Protein AF-A0A946RY57-F1 (afdb_monomer_lite)

Radius of gyration: 9.24 Å; chains: 1; bounding box: 24×19×23 Å

Foldseek 3Di:
DDDDWDLPAPPPCPVQVVPPVSQWDDDDRHIDGDPVD

Secondary structure (DSSP, 8-s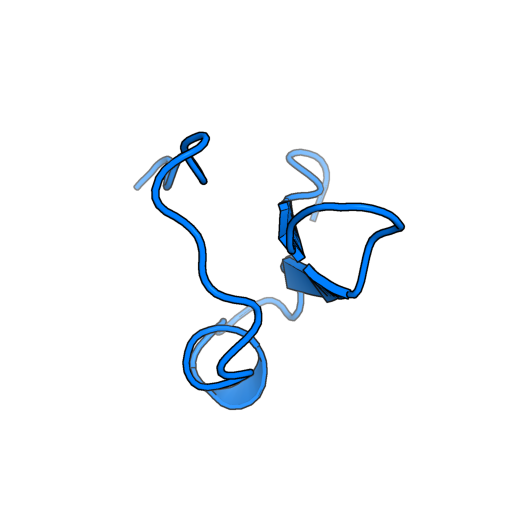tate):
------TT-----SSTTT-TT--EEE-SSSEEE-TT-

Sequence (37 aa):
MSLTITDECINCGACEPECPNDAITEGDEFYEIDPEL

Structure (mmCIF, N/CA/C/O backbone):
data_AF-A0A946RY57-F1
#
_entry.id   AF-A0A946RY57-F1
#
loop_
_atom_site.group_PDB
_atom_site.id
_atom_site.type_symbol
_atom_site.label_atom_id
_atom_site.label_alt_id
_atom_site.label_comp_id
_atom_site.label_asym_id
_atom_site.label_entity_id
_atom_site.label_seq_id
_atom_site.pdbx_PDB_ins_code
_atom_site.Cartn_x
_atom_site.Cartn_y
_atom_site.Cartn_z
_atom_site.occupancy
_atom_site.B_iso_or_equiv
_atom_site.auth_seq_id
_atom_site.auth_comp_id
_atom_site.auth_asym_id
_atom_site.auth_atom_id
_atom_site.pdbx_PDB_model_num
ATOM 1 N N . MET A 1 1 ? -7.837 3.556 12.610 1.00 59.69 1 MET A N 1
ATOM 2 C CA . MET A 1 1 ? -6.642 4.398 12.386 1.00 59.69 1 MET A CA 1
ATOM 3 C C . MET A 1 1 ? -6.767 4.942 10.980 1.00 59.69 1 MET A C 1
ATOM 5 O O . MET A 1 1 ? -7.094 4.142 10.120 1.00 59.69 1 MET A O 1
ATOM 9 N N . SER A 1 2 ? -6.572 6.240 10.740 1.00 63.78 2 SER A N 1
ATOM 10 C CA . SER A 1 2 ? -6.357 6.718 9.369 1.00 63.78 2 SER A CA 1
ATOM 11 C C . SER A 1 2 ? -4.853 6.747 9.132 1.00 63.78 2 SER A C 1
ATOM 13 O O . SER A 1 2 ? -4.133 7.454 9.839 1.00 63.78 2 SER A O 1
ATOM 15 N N . LEU A 1 3 ? -4.379 5.928 8.203 1.00 81.81 3 LEU A N 1
ATOM 16 C CA . LEU A 1 3 ? -3.023 6.025 7.678 1.00 81.81 3 LEU A CA 1
ATOM 17 C C . LEU A 1 3 ? -3.019 7.101 6.586 1.00 81.81 3 LEU A C 1
ATOM 19 O O . LEU A 1 3 ? -4.045 7.369 5.963 1.00 81.81 3 LEU A O 1
ATOM 23 N N . THR A 1 4 ? -1.886 7.760 6.389 1.00 90.31 4 THR A N 1
ATOM 24 C CA . THR A 1 4 ? -1.702 8.737 5.312 1.00 90.31 4 THR A CA 1
ATOM 25 C C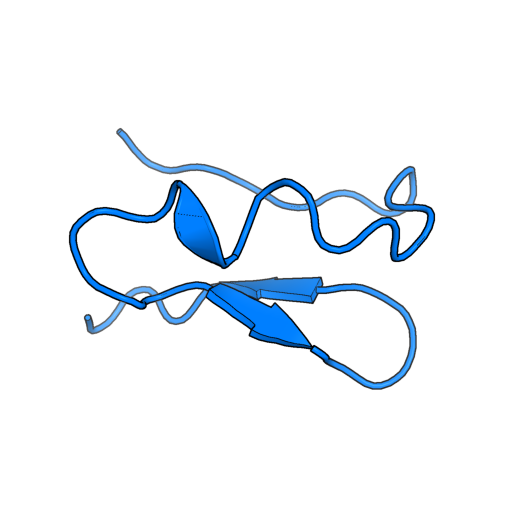 . THR A 1 4 ? -0.360 8.453 4.670 1.00 90.31 4 THR A C 1
ATOM 27 O O . THR A 1 4 ? 0.647 8.377 5.373 1.00 90.31 4 THR A O 1
ATOM 30 N N . ILE A 1 5 ? -0.361 8.262 3.355 1.00 93.81 5 ILE A N 1
ATOM 31 C CA . ILE A 1 5 ? 0.862 8.112 2.571 1.00 93.81 5 ILE A CA 1
ATOM 32 C C . ILE A 1 5 ? 1.325 9.517 2.198 1.00 93.81 5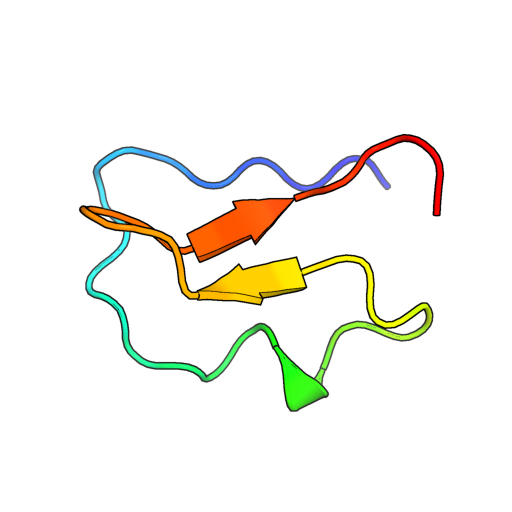 ILE A C 1
ATOM 34 O O . ILE A 1 5 ? 0.530 10.333 1.733 1.00 93.81 5 ILE A O 1
ATOM 38 N N . THR A 1 6 ? 2.584 9.822 2.496 1.00 93.31 6 THR A N 1
ATOM 39 C CA . THR A 1 6 ? 3.209 11.117 2.208 1.00 93.31 6 THR A CA 1
ATOM 40 C C . THR A 1 6 ? 4.090 11.016 0.968 1.00 93.31 6 THR A C 1
ATOM 42 O O . THR A 1 6 ? 4.382 9.924 0.479 1.00 93.31 6 THR A O 1
ATOM 45 N N . ASP A 1 7 ? 4.578 12.162 0.506 1.00 93.44 7 ASP A N 1
ATOM 46 C CA . ASP A 1 7 ? 5.570 12.283 -0.566 1.00 93.44 7 ASP A CA 1
ATOM 47 C C . ASP A 1 7 ? 6.946 11.667 -0.229 1.00 93.44 7 ASP A C 1
ATOM 49 O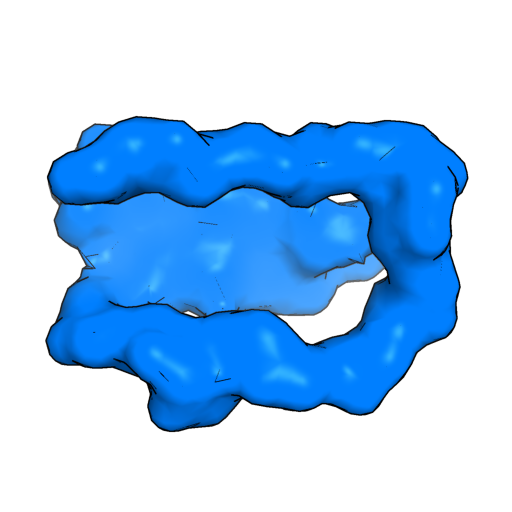 O . ASP A 1 7 ? 7.824 11.590 -1.085 1.00 93.44 7 ASP A O 1
ATOM 53 N N . GLU A 1 8 ? 7.136 11.170 0.999 1.00 94.75 8 GLU A N 1
ATOM 54 C CA . GLU A 1 8 ? 8.314 10.387 1.396 1.00 94.75 8 GLU A CA 1
ATOM 55 C C . GLU A 1 8 ? 8.202 8.901 1.005 1.00 94.75 8 GLU A C 1
ATOM 57 O O . GLU A 1 8 ? 9.124 8.118 1.252 1.00 94.75 8 GLU A O 1
ATOM 62 N N . CYS A 1 9 ? 7.077 8.481 0.421 1.00 95.62 9 CYS A N 1
ATOM 63 C CA . CYS A 1 9 ? 6.896 7.119 -0.055 1.00 95.62 9 CYS A CA 1
ATOM 64 C C . CYS A 1 9 ? 7.889 6.799 -1.184 1.00 95.62 9 CYS A C 1
ATOM 66 O O . CYS A 1 9 ? 8.020 7.525 -2.163 1.00 95.62 9 CYS A O 1
ATOM 68 N N . ILE A 1 10 ? 8.597 5.677 -1.041 1.00 95.12 10 ILE A N 1
ATOM 69 C CA . ILE A 1 10 ? 9.618 5.212 -1.996 1.00 95.12 10 ILE A CA 1
ATOM 70 C C . ILE A 1 10 ? 9.153 4.007 -2.825 1.00 95.12 10 ILE A C 1
ATOM 72 O O . ILE A 1 10 ? 9.982 3.277 -3.364 1.00 95.12 10 ILE A O 1
ATOM 76 N N . ASN A 1 11 ? 7.845 3.741 -2.851 1.00 94.88 11 ASN A N 1
ATOM 77 C CA . ASN A 1 11 ? 7.230 2.583 -3.507 1.00 94.88 11 ASN A CA 1
ATOM 78 C C . ASN A 1 11 ? 7.873 1.231 -3.147 1.00 94.88 11 ASN A C 1
ATOM 80 O O . ASN A 1 11 ? 8.153 0.402 -4.007 1.00 94.88 11 ASN A O 1
ATOM 84 N N . CYS A 1 12 ? 8.119 0.988 -1.855 1.00 95.38 12 CYS A N 1
ATOM 85 C CA . CYS A 1 12 ? 8.743 -0.261 -1.403 1.00 95.38 12 CYS A CA 1
ATOM 86 C C . CYS A 1 12 ? 7.788 -1.467 -1.336 1.00 95.38 12 CYS A C 1
ATOM 88 O O . CYS A 1 12 ? 8.266 -2.586 -1.160 1.00 95.38 12 CYS A O 1
ATOM 90 N N . GLY A 1 13 ? 6.469 -1.253 -1.405 1.00 93.44 13 GLY A N 1
ATOM 91 C CA . GLY A 1 13 ? 5.453 -2.316 -1.364 1.00 93.44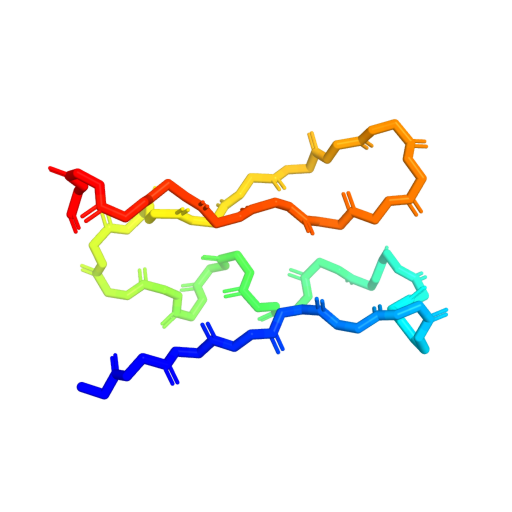 13 GLY A CA 1
ATOM 92 C C . GLY A 1 13 ? 5.290 -3.034 -0.023 1.00 93.44 13 GLY A C 1
ATOM 93 O O . GLY A 1 13 ? 4.575 -4.022 0.064 1.00 93.44 13 GLY A O 1
ATOM 94 N N . ALA A 1 14 ? 5.929 -2.558 1.049 1.00 94.12 14 ALA A N 1
ATOM 95 C CA . ALA A 1 14 ? 5.823 -3.201 2.361 1.00 94.12 14 ALA A CA 1
ATOM 96 C C . ALA A 1 14 ? 4.457 -2.983 3.037 1.00 94.12 14 ALA A C 1
ATOM 98 O O . ALA A 1 14 ? 4.059 -3.781 3.879 1.00 94.12 14 ALA A O 1
ATOM 99 N N . CYS A 1 15 ? 3.759 -1.894 2.708 1.00 93.75 15 CYS A N 1
ATOM 100 C CA . CYS A 1 15 ? 2.489 -1.527 3.333 1.00 93.75 15 CYS A CA 1
ATOM 101 C C . CYS A 1 15 ? 1.274 -2.262 2.751 1.00 93.75 15 CYS A C 1
ATOM 103 O O . CYS A 1 15 ? 0.329 -2.508 3.494 1.00 93.75 15 CYS A O 1
ATOM 105 N N . GLU A 1 16 ? 1.298 -2.614 1.464 1.00 94.19 16 GLU A N 1
ATOM 106 C CA . GLU A 1 16 ? 0.197 -3.295 0.769 1.00 94.19 16 GLU A CA 1
ATOM 107 C C . GLU A 1 16 ? -0.205 -4.626 1.440 1.00 94.19 16 GLU A C 1
ATOM 109 O O . GLU A 1 16 ? -1.350 -4.724 1.876 1.00 94.19 16 GLU A O 1
ATOM 114 N N . PRO A 1 17 ? 0.695 -5.613 1.650 1.00 95.06 17 PRO A N 1
ATOM 115 C CA . PRO A 1 17 ? 0.315 -6.903 2.242 1.00 95.06 17 PRO A CA 1
ATOM 116 C C . PRO A 1 17 ? -0.007 -6.833 3.742 1.00 95.06 17 PRO A C 1
ATOM 118 O O . PRO A 1 17 ? -0.579 -7.770 4.296 1.00 95.06 17 PRO A O 1
ATOM 121 N N . GLU A 1 18 ? 0.382 -5.750 4.416 1.00 93.12 18 GLU A N 1
ATOM 122 C CA . GLU A 1 18 ? 0.096 -5.526 5.837 1.00 93.12 18 GLU A CA 1
ATOM 123 C C . GLU A 1 18 ? -1.267 -4.849 6.049 1.00 93.12 18 GLU A C 1
ATOM 125 O O . GLU A 1 18 ? -1.748 -4.755 7.183 1.00 93.12 18 GLU A O 1
ATOM 130 N N . CYS A 1 19 ? -1.898 -4.357 4.976 1.00 92.31 19 CYS A N 1
ATOM 131 C CA . CYS A 1 19 ? -3.198 -3.714 5.045 1.00 92.31 19 CYS A CA 1
ATOM 132 C C . CYS A 1 19 ? -4.295 -4.762 5.318 1.00 92.31 19 CYS A C 1
ATOM 134 O O . CYS A 1 19 ? -4.557 -5.611 4.472 1.00 92.31 19 CYS A O 1
ATOM 136 N N . PRO A 1 20 ? -4.987 -4.726 6.472 1.00 92.44 20 PRO A N 1
ATOM 137 C CA . PRO A 1 20 ? -5.928 -5.783 6.857 1.00 92.44 20 PRO A CA 1
ATOM 138 C C . PRO A 1 20 ? -7.236 -5.786 6.051 1.00 92.44 20 PRO A C 1
ATOM 140 O O . PRO A 1 20 ? -8.005 -6.742 6.144 1.00 92.44 20 PRO A O 1
ATOM 143 N N . ASN A 1 21 ? -7.522 -4.699 5.340 1.00 92.75 21 ASN A N 1
ATOM 144 C CA . ASN A 1 21 ? -8.714 -4.493 4.524 1.00 92.75 21 ASN A CA 1
ATOM 145 C C . ASN A 1 21 ? -8.376 -4.228 3.049 1.00 92.75 21 ASN A C 1
ATOM 147 O O . ASN A 1 21 ? -9.247 -3.773 2.317 1.00 92.75 21 ASN A O 1
ATOM 151 N N . ASP A 1 22 ? -7.134 -4.499 2.627 1.00 92.62 22 ASP A N 1
ATOM 152 C CA . ASP A 1 22 ? -6.680 -4.351 1.236 1.00 92.62 22 ASP A CA 1
ATOM 153 C C . ASP A 1 22 ? -6.974 -2.957 0.631 1.00 92.62 22 ASP A C 1
ATOM 155 O O . ASP A 1 22 ? -7.219 -2.809 -0.563 1.00 92.62 22 ASP A O 1
ATOM 159 N N . ALA A 1 23 ? -6.953 -1.913 1.467 1.00 94.44 23 ALA A N 1
ATOM 160 C CA . ALA A 1 23 ? -7.268 -0.537 1.080 1.00 94.44 23 ALA A CA 1
ATOM 161 C C . ALA A 1 23 ? -6.084 0.216 0.443 1.00 94.44 23 ALA A C 1
ATOM 163 O O . ALA A 1 23 ? -6.225 1.380 0.074 1.00 94.44 23 ALA A O 1
ATOM 164 N N . ILE A 1 24 ? -4.902 -0.400 0.365 1.00 94.81 24 ILE A N 1
ATOM 165 C CA . ILE A 1 24 ? -3.670 0.223 -0.133 1.00 94.81 24 ILE A CA 1
ATOM 166 C C . ILE A 1 24 ? -3.314 -0.385 -1.488 1.00 94.81 24 ILE A C 1
ATOM 168 O O . ILE A 1 24 ? -3.236 -1.603 -1.600 1.00 94.81 24 ILE A O 1
ATOM 172 N N . THR A 1 25 ? -3.048 0.453 -2.492 1.00 95.12 25 THR A N 1
ATOM 173 C CA . THR A 1 25 ? -2.688 0.014 -3.854 1.00 95.12 25 THR A CA 1
ATOM 174 C C . THR A 1 25 ? -1.524 0.824 -4.429 1.00 95.12 25 THR A C 1
ATOM 176 O O . THR A 1 25 ? -1.237 1.928 -3.963 1.00 95.12 25 THR A O 1
ATOM 179 N N . GLU A 1 26 ? -0.810 0.265 -5.409 1.00 95.44 26 GLU A N 1
ATOM 180 C CA . GLU A 1 26 ? 0.280 0.955 -6.114 1.00 95.44 26 GLU A CA 1
ATOM 181 C C . GLU A 1 26 ? -0.285 2.022 -7.073 1.00 95.44 26 GLU A C 1
ATOM 183 O O . GLU A 1 26 ? -1.049 1.697 -7.984 1.00 95.44 26 GLU A O 1
ATOM 188 N N . GLY A 1 27 ? 0.081 3.289 -6.853 1.00 91.56 27 GLY A N 1
ATOM 189 C CA . GLY A 1 27 ? -0.250 4.419 -7.729 1.00 91.56 27 GLY A CA 1
ATOM 190 C C . GLY A 1 27 ? 0.909 4.818 -8.650 1.00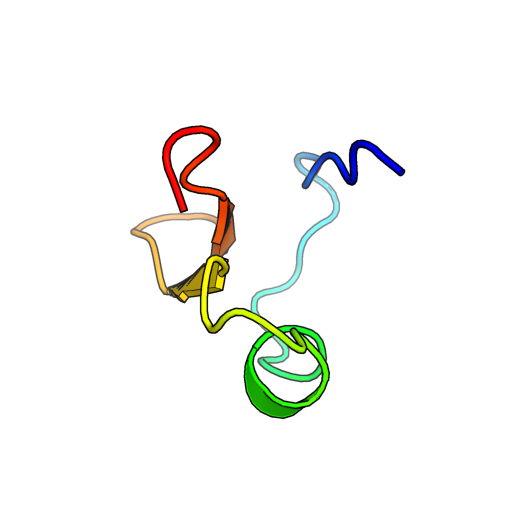 91.56 27 GLY A C 1
ATOM 191 O O . GLY A 1 27 ? 1.932 4.139 -8.724 1.00 91.56 27 GLY A O 1
ATOM 192 N N . ASP A 1 28 ? 0.761 5.946 -9.352 1.00 91.19 28 ASP A N 1
ATOM 193 C CA . ASP A 1 28 ? 1.747 6.404 -10.347 1.00 91.19 28 ASP A CA 1
ATOM 194 C C . ASP A 1 28 ? 3.064 6.903 -9.719 1.00 91.19 28 ASP A C 1
ATOM 196 O O . ASP A 1 28 ? 4.153 6.615 -10.221 1.00 91.19 28 ASP A O 1
ATOM 200 N N . GLU A 1 29 ? 2.977 7.673 -8.629 1.00 91.38 29 GLU A N 1
ATOM 201 C CA . GLU A 1 29 ? 4.145 8.239 -7.931 1.00 91.38 29 GLU A CA 1
ATOM 202 C C . GLU A 1 29 ? 4.325 7.653 -6.531 1.00 91.38 29 GLU A C 1
ATOM 204 O O . GLU A 1 29 ? 5.454 7.396 -6.114 1.00 91.38 29 GLU A O 1
ATOM 209 N N . PHE A 1 30 ? 3.223 7.394 -5.829 1.00 95.00 30 PHE A N 1
ATOM 210 C CA . PHE A 1 30 ? 3.196 6.842 -4.481 1.00 95.00 30 PHE A CA 1
ATOM 211 C C . PHE A 1 30 ? 2.084 5.800 -4.381 1.00 95.00 30 PHE A C 1
ATOM 213 O O . PHE A 1 30 ? 1.133 5.819 -5.158 1.00 95.00 30 PHE A O 1
ATOM 220 N N . TYR A 1 31 ? 2.170 4.924 -3.385 1.00 94.94 31 TYR A N 1
ATOM 221 C CA . TYR A 1 31 ? 1.024 4.112 -2.986 1.00 94.94 31 TYR A CA 1
ATOM 222 C C . TYR A 1 31 ? -0.156 5.006 -2.573 1.00 94.94 31 TYR A C 1
ATOM 224 O O . TYR A 1 31 ? 0.024 6.061 -1.960 1.00 94.94 31 TYR A O 1
ATOM 232 N N . GLU A 1 32 ? -1.367 4.556 -2.873 1.00 94.06 32 GLU A N 1
ATOM 233 C CA . GLU A 1 32 ? -2.613 5.268 -2.603 1.00 94.06 32 GLU A CA 1
ATOM 234 C C . GLU A 1 32 ? -3.477 4.477 -1.616 1.00 94.06 32 GLU A C 1
ATOM 236 O O . GLU A 1 32 ? -3.423 3.246 -1.573 1.00 94.06 32 GLU A O 1
ATOM 241 N N . ILE A 1 33 ? -4.254 5.191 -0.794 1.00 94.00 33 ILE A N 1
ATOM 242 C CA . ILE A 1 33 ? -5.195 4.601 0.167 1.00 94.00 33 ILE A CA 1
ATOM 243 C C . ILE A 1 33 ? -6.617 4.934 -0.271 1.00 94.00 33 ILE A C 1
ATOM 245 O O . ILE A 1 33 ? -6.953 6.114 -0.384 1.00 94.00 33 ILE A O 1
ATOM 249 N N . ASP A 1 34 ? -7.455 3.914 -0.423 1.00 92.88 34 ASP A N 1
ATOM 250 C CA . ASP A 1 34 ? -8.897 4.063 -0.594 1.00 92.88 34 ASP A CA 1
ATOM 251 C C . ASP A 1 34 ? -9.585 4.168 0.786 1.00 92.88 34 ASP A C 1
ATOM 253 O O . ASP A 1 34 ? -9.588 3.203 1.553 1.00 92.88 34 ASP A O 1
ATOM 257 N N . PRO A 1 35 ? -10.149 5.332 1.160 1.00 87.00 35 PRO A N 1
ATOM 258 C CA . PRO A 1 35 ? -10.812 5.511 2.449 1.00 87.00 35 PRO A CA 1
ATOM 259 C C . PRO A 1 35 ? -12.208 4.869 2.526 1.00 87.00 35 PRO A C 1
ATOM 261 O O . PRO A 1 35 ? -12.820 4.917 3.597 1.00 87.00 35 PRO A O 1
ATOM 264 N N . GLU A 1 36 ? -12.743 4.342 1.421 1.00 85.75 36 GLU A N 1
ATOM 265 C CA . GLU A 1 36 ? -14.065 3.706 1.369 1.00 85.75 36 GLU A CA 1
ATOM 266 C C . GLU A 1 36 ? -14.022 2.183 1.624 1.00 85.75 36 GLU A C 1
ATOM 268 O O . GLU A 1 36 ? -15.085 1.563 1.748 1.00 85.75 36 GLU A O 1
ATOM 273 N N . LEU A 1 37 ? -12.821 1.600 1.757 1.00 77.19 37 LEU A N 1
ATOM 274 C CA . LEU A 1 37 ? -12.560 0.183 2.065 1.00 77.19 37 LEU A CA 1
ATOM 275 C C . LEU A 1 37 ? -12.216 -0.078 3.542 1.00 77.19 37 LEU A C 1
ATOM 277 O O . LEU A 1 37 ? -11.704 0.821 4.247 1.00 77.19 37 LEU A O 1
#

pLDDT: mean 90.82, std 7.93, range [59.69, 95.62]